Protein AF-A6JTH2-F1 (afdb_monomer)

Secondary structure (DSSP, 8-state):
-------EE-------SSPPSSS-STT-EEPPEEEEEPGG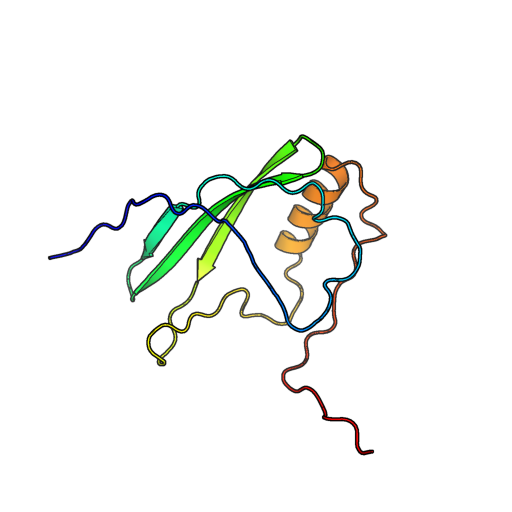G-EEEEEEEEETTEEEEEEEEEEEPSSTT-EE----SS--HHHHHHHHHHHHHTT--GGG---PPP-S--PPPP-

Organism: Rattus norvegicus (NCBI:txid10116)

Foldseek 3Di:
DPPFPQDFADDDDDDDPDDDPDDQCPPKDKDGWGWGQDPVRKIKIWIWIQAQNDIDIDIWIWDDDPDPPDTDTPPDLDDDPVVLVVVLVVCVVNVHHSVPDDDDRDDPDDDDDDD

InterPro domains:
  IPR000566 Lipocalin/cytosolic fatty-acid binding domain [PF00061] (9-73)
  IPR002345 Lipocalin [PTHR11430] (8-73)
  IPR002450 von Ebner's gland protein/ Bos/Can allergen [PR01175] (3-17)
  IPR002450 von Ebner's gland protein/ Bos/Can allergen [PR01175] (30-41)
  IPR002450 von Ebner's gland protein/ Bos/Can allergen [PR01175] (43-55)
  IPR002450 von Ebner's gland protein/ Bos/Can allergen [PR01175] (60-77)
  IPR012674 Calycin [G3DSA:2.40.128.20] (5-73)
  IPR012674 Calycin [G3DSA:2.40.128.20] (74-111)
  IPR012674 Calycin [SSF50814] (9-111)

Radius of gyration: 16.78 Å; Cα contacts (8 Å, |Δi|>4): 130; chains: 1; bounding box: 38×39×50 Å

Mean predicted aligned error: 12.14 Å

pLDDT: mean 76.43, std 14.73, range [31.25, 92.25]

Sequence (115 aa):
MKALLLTSWYLKAAAWDKEIPDKKFGSVSVTPMKIKTLEGGNLQVKFTVLISGRCQEMSTVLEKTDEPGKYTACRNPEINQEALEDFQNAVRAGGLNPDNIFIPKQSETCPLGSN

Structure (mmCIF, N/CA/C/O backbone):
data_AF-A6JTH2-F1
#
_entry.id   AF-A6JTH2-F1
#
loop_
_atom_site.group_PDB
_atom_site.id
_atom_site.type_symbol
_atom_site.label_atom_id
_atom_site.label_alt_id
_atom_site.label_comp_id
_atom_site.label_asym_id
_atom_site.label_entity_id
_atom_site.label_seq_id
_atom_site.pdbx_PDB_ins_code
_atom_site.Cartn_x
_atom_site.Cartn_y
_atom_site.Cartn_z
_atom_site.occupancy
_atom_site.B_iso_or_equiv
_atom_site.auth_seq_id
_atom_site.auth_comp_id
_atom_site.auth_asym_id
_atom_site.auth_atom_id
_atom_site.pdbx_PDB_model_num
ATOM 1 N N . MET A 1 1 ? -3.870 6.507 28.404 1.00 31.25 1 MET A N 1
ATOM 2 C CA . MET A 1 1 ? -2.540 6.224 27.820 1.00 31.25 1 MET A CA 1
ATOM 3 C C . MET A 1 1 ? -2.688 6.114 26.307 1.00 31.25 1 MET A C 1
ATOM 5 O O . MET A 1 1 ? -3.282 5.153 25.844 1.00 31.25 1 MET A O 1
ATOM 9 N N . LYS A 1 2 ? -2.235 7.114 25.536 1.00 35.59 2 LYS A N 1
ATOM 10 C CA . LYS A 1 2 ? -2.130 7.007 24.070 1.00 35.59 2 LYS A CA 1
ATOM 11 C C . LYS A 1 2 ? -0.811 6.296 23.769 1.00 35.59 2 LYS A C 1
ATOM 13 O O . LYS A 1 2 ? 0.248 6.889 23.947 1.00 35.59 2 LYS A O 1
ATOM 18 N N . ALA A 1 3 ? -0.871 5.029 23.375 1.00 42.69 3 ALA A N 1
ATOM 19 C CA . ALA A 1 3 ? 0.291 4.338 22.835 1.00 42.69 3 ALA A CA 1
ATOM 20 C C . ALA A 1 3 ? 0.623 4.969 21.474 1.00 42.69 3 ALA A C 1
ATOM 22 O O . ALA A 1 3 ? -0.065 4.740 20.484 1.00 42.69 3 ALA A O 1
ATOM 23 N N . LEU A 1 4 ? 1.644 5.826 21.439 1.00 48.94 4 LEU A N 1
ATOM 24 C CA . LEU A 1 4 ? 2.241 6.309 20.199 1.00 48.94 4 LEU A CA 1
ATOM 25 C C . LEU A 1 4 ? 3.068 5.160 19.612 1.00 48.94 4 LEU A C 1
ATOM 27 O O . LEU A 1 4 ? 4.247 5.005 19.920 1.00 48.94 4 LEU A O 1
ATOM 31 N N . LEU A 1 5 ? 2.431 4.321 18.795 1.00 50.94 5 LEU A N 1
ATOM 32 C CA . LEU A 1 5 ? 3.110 3.327 17.969 1.00 50.94 5 LEU A CA 1
ATOM 33 C C . LEU A 1 5 ? 3.909 4.069 16.885 1.00 50.94 5 LEU A C 1
ATOM 35 O O . LEU A 1 5 ? 3.426 4.294 15.786 1.00 50.94 5 LEU A O 1
ATOM 39 N N . LEU A 1 6 ? 5.124 4.507 17.207 1.00 58.09 6 LEU A N 1
ATOM 40 C CA . LEU A 1 6 ? 6.140 4.923 16.230 1.00 58.09 6 LEU A CA 1
ATOM 41 C C . LEU A 1 6 ? 7.144 3.781 16.031 1.00 58.09 6 LEU A C 1
ATOM 43 O O . LEU A 1 6 ? 8.354 3.984 16.007 1.00 58.09 6 LEU A O 1
ATOM 47 N N . THR A 1 7 ? 6.641 2.552 15.944 1.00 72.25 7 THR A N 1
ATOM 48 C CA . THR A 1 7 ? 7.472 1.372 15.723 1.00 72.25 7 THR A CA 1
ATOM 49 C C . THR A 1 7 ? 7.606 1.124 14.224 1.00 72.25 7 THR A C 1
ATOM 51 O O . THR A 1 7 ? 6.624 1.124 13.481 1.00 72.25 7 THR A O 1
ATOM 54 N N . SER A 1 8 ? 8.842 0.951 13.760 1.00 82.56 8 SER A N 1
ATOM 55 C CA . SER A 1 8 ? 9.116 0.496 12.397 1.00 82.56 8 SER A CA 1
ATOM 56 C C . SER A 1 8 ? 8.758 -0.984 12.280 1.00 82.56 8 SER A C 1
ATOM 58 O O . SER A 1 8 ? 9.244 -1.798 13.067 1.00 82.56 8 SER A O 1
ATOM 60 N N . TRP A 1 9 ? 7.950 -1.339 11.285 1.00 86.31 9 TR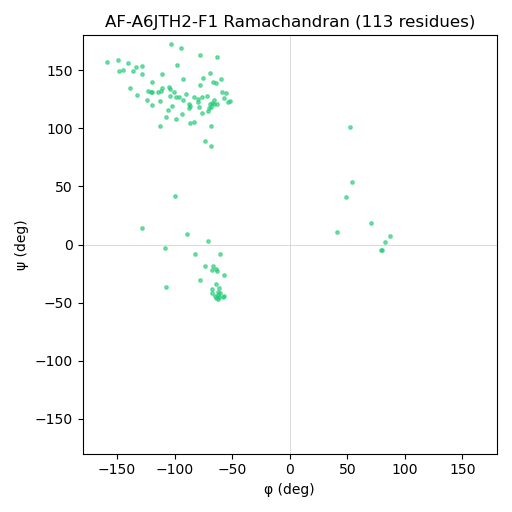P A N 1
ATOM 61 C CA . TRP A 1 9 ? 7.565 -2.719 10.989 1.00 86.31 9 TRP A CA 1
ATOM 62 C C . TRP A 1 9 ? 8.326 -3.223 9.764 1.00 86.31 9 TRP A C 1
ATOM 64 O O . TRP A 1 9 ? 8.433 -2.536 8.752 1.00 86.31 9 TRP A O 1
ATOM 74 N N . TYR A 1 10 ? 8.869 -4.434 9.844 1.00 87.56 10 TYR A N 1
ATOM 75 C CA . TYR A 1 10 ? 9.691 -5.011 8.782 1.00 87.56 10 TYR A CA 1
ATOM 76 C C . TYR A 1 10 ? 8.897 -6.105 8.075 1.00 87.56 10 TYR A C 1
ATOM 78 O O . TYR A 1 10 ? 8.674 -7.165 8.659 1.00 87.56 10 TYR A O 1
ATOM 86 N N . LEU A 1 11 ? 8.492 -5.866 6.824 1.00 83.69 11 LEU A N 1
ATOM 87 C CA . LEU A 1 11 ? 7.880 -6.912 6.006 1.00 83.69 11 LEU A CA 1
ATOM 88 C C . LEU A 1 11 ? 8.928 -7.995 5.722 1.00 83.69 11 LEU A C 1
ATOM 90 O O . LEU A 1 11 ? 10.014 -7.696 5.228 1.00 83.69 11 LEU A O 1
ATOM 94 N N . LYS A 1 12 ? 8.615 -9.244 6.077 1.00 84.19 12 LYS A N 1
ATOM 95 C CA . LYS A 1 12 ? 9.496 -10.401 5.845 1.00 84.19 12 LYS A CA 1
ATOM 96 C C . LYS A 1 12 ? 8.985 -11.312 4.732 1.00 84.19 12 LYS A C 1
ATOM 98 O O . LYS A 1 12 ? 9.794 -11.848 3.986 1.00 84.19 12 LYS A O 1
ATOM 103 N N . ALA A 1 13 ? 7.667 -11.472 4.627 1.00 82.31 13 ALA A N 1
ATOM 104 C CA . ALA A 1 13 ? 6.999 -12.274 3.608 1.00 82.31 13 ALA A CA 1
ATOM 105 C C . ALA A 1 13 ? 5.536 -11.822 3.447 1.00 82.31 13 ALA A C 1
ATOM 107 O O . ALA A 1 13 ? 4.966 -11.246 4.376 1.00 82.31 13 ALA A O 1
ATOM 108 N N . ALA A 1 14 ? 4.940 -12.103 2.287 1.00 81.56 14 ALA A N 1
ATOM 109 C CA . ALA A 1 14 ? 3.516 -11.942 1.995 1.00 81.56 14 ALA A CA 1
ATOM 110 C C . ALA A 1 14 ? 3.060 -13.079 1.059 1.00 81.56 14 ALA A C 1
ATOM 112 O O . ALA A 1 14 ? 3.869 -13.576 0.276 1.00 81.56 14 ALA A O 1
ATOM 113 N N . ALA A 1 15 ? 1.794 -13.491 1.151 1.00 80.06 15 ALA A N 1
ATOM 114 C CA . ALA A 1 15 ? 1.192 -14.546 0.331 1.00 80.06 15 ALA A CA 1
ATOM 115 C C . ALA A 1 15 ? -0.245 -14.166 -0.067 1.00 80.06 15 ALA A C 1
ATOM 117 O O . ALA A 1 15 ? -0.880 -13.358 0.613 1.00 80.06 15 ALA A O 1
ATOM 118 N N . TRP A 1 16 ? -0.740 -14.739 -1.164 1.00 76.19 16 TRP A N 1
ATOM 119 C CA . TRP A 1 16 ? -2.061 -14.473 -1.741 1.00 76.19 16 TRP A CA 1
ATOM 120 C C . TRP A 1 16 ? -2.618 -15.732 -2.421 1.00 76.19 16 TRP A C 1
ATOM 122 O O . TRP A 1 16 ? -1.852 -16.524 -2.965 1.00 76.19 16 TRP A O 1
ATOM 132 N N . ASP A 1 17 ? -3.945 -15.892 -2.428 1.00 75.25 17 ASP A N 1
ATOM 133 C CA . ASP A 1 17 ? -4.602 -17.066 -3.030 1.00 75.25 17 ASP A CA 1
ATOM 134 C C . ASP A 1 17 ? -4.690 -16.988 -4.565 1.00 75.25 17 ASP A C 1
ATOM 136 O O . ASP A 1 17 ? -4.675 -18.010 -5.247 1.00 75.25 17 ASP A O 1
ATOM 140 N N . LYS A 1 18 ? -4.783 -15.775 -5.130 1.0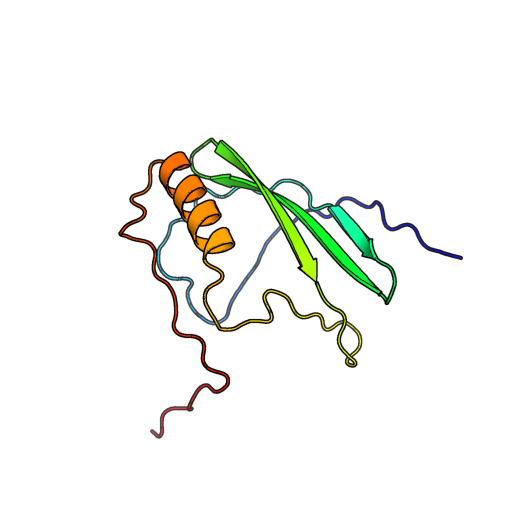0 65.31 18 LYS A N 1
ATOM 141 C CA . LYS A 1 18 ? -4.791 -15.543 -6.584 1.00 65.31 18 LYS A CA 1
ATOM 142 C C . LYS A 1 18 ? -3.402 -15.131 -7.038 1.00 65.31 18 LYS A C 1
ATOM 144 O O . LYS A 1 18 ? -2.869 -14.166 -6.499 1.00 65.31 18 LYS A O 1
ATOM 149 N N . GLU A 1 19 ? -2.842 -15.811 -8.039 1.00 58.47 19 GLU A N 1
ATOM 150 C CA . GLU A 1 19 ? -1.572 -15.405 -8.647 1.00 58.47 19 GLU A CA 1
ATOM 151 C C . GLU A 1 19 ? -1.628 -13.928 -9.058 1.00 58.47 19 GLU A C 1
ATOM 153 O O . GLU A 1 19 ? -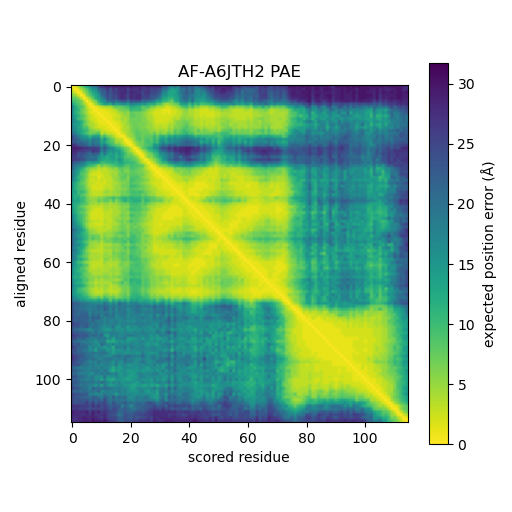2.513 -13.510 -9.807 1.00 58.47 19 GLU A O 1
ATOM 158 N N . ILE A 1 20 ? -0.691 -13.124 -8.550 1.00 58.06 20 ILE A N 1
ATOM 159 C CA . ILE A 1 20 ? -0.523 -11.751 -9.019 1.00 58.06 20 ILE A CA 1
ATOM 160 C C . ILE A 1 20 ? -0.008 -11.816 -10.462 1.00 58.06 20 ILE A C 1
ATOM 162 O O . ILE A 1 20 ? 1.055 -12.412 -10.675 1.00 58.06 20 ILE A O 1
ATOM 166 N N . PRO A 1 21 ? -0.724 -11.220 -11.440 1.00 50.50 21 PRO A N 1
ATOM 167 C CA . PRO A 1 21 ? -0.310 -11.240 -12.834 1.00 50.50 21 PRO A CA 1
ATOM 168 C C . PRO A 1 21 ? 1.125 -10.725 -12.991 1.00 50.50 21 PRO A C 1
ATOM 170 O O . PRO A 1 21 ? 1.447 -9.610 -12.586 1.00 50.50 21 PRO A O 1
ATOM 173 N N . ASP A 1 22 ? 1.957 -11.586 -13.577 1.00 46.34 22 ASP A N 1
ATOM 174 C CA . ASP A 1 22 ? 3.338 -11.386 -14.010 1.00 46.34 22 ASP A CA 1
ATOM 175 C C . ASP A 1 22 ? 4.337 -10.826 -12.988 1.00 46.34 22 ASP A C 1
ATOM 177 O O . ASP A 1 22 ? 4.476 -9.620 -12.817 1.00 46.34 22 ASP A O 1
ATOM 181 N N . LYS A 1 23 ? 5.146 -11.735 -12.418 1.00 44.75 23 LYS A N 1
ATOM 182 C CA . LYS A 1 23 ? 6.636 -11.778 -12.441 1.00 44.75 23 LYS A CA 1
ATOM 183 C C . LYS A 1 23 ? 7.479 -10.489 -12.281 1.00 44.75 23 LYS A C 1
ATOM 185 O O . LYS A 1 23 ? 8.696 -10.554 -12.435 1.00 44.75 23 LYS A O 1
ATOM 190 N N . LYS A 1 24 ? 6.920 -9.339 -11.907 1.00 50.12 24 LYS A N 1
ATOM 191 C CA . LYS A 1 24 ? 7.620 -8.047 -11.779 1.00 50.12 24 LYS A CA 1
ATOM 192 C C . LYS A 1 24 ? 7.823 -7.586 -10.338 1.00 50.12 24 LYS A C 1
ATOM 194 O O . LYS A 1 24 ? 8.505 -6.592 -10.122 1.00 50.12 24 LYS A O 1
ATOM 199 N N . PHE A 1 25 ? 7.324 -8.331 -9.349 1.00 51.31 25 PHE A N 1
ATOM 200 C CA . PHE A 1 25 ? 7.697 -8.111 -7.945 1.00 51.31 25 PHE A CA 1
ATOM 201 C C . PHE A 1 25 ? 9.021 -8.782 -7.551 1.00 51.31 25 PHE A C 1
ATOM 203 O O . PHE A 1 25 ? 9.532 -8.514 -6.469 1.00 51.31 25 PHE A O 1
ATOM 210 N N . GLY A 1 26 ? 9.610 -9.610 -8.426 1.00 49.47 26 GLY A N 1
ATOM 211 C CA . GLY A 1 26 ? 10.841 -10.370 -8.148 1.00 49.47 26 GLY A CA 1
ATOM 212 C C . GLY A 1 26 ? 12.080 -9.524 -7.820 1.00 49.47 26 GLY A C 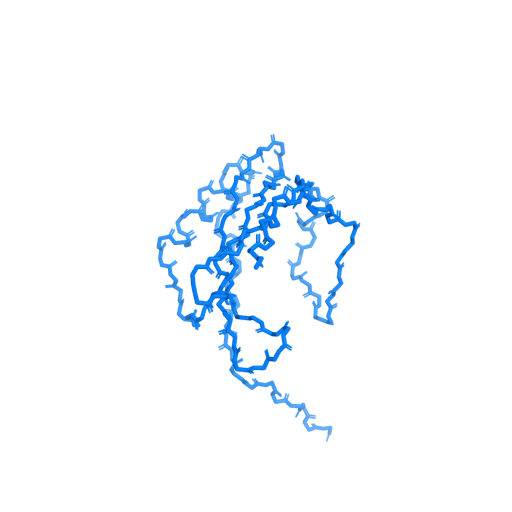1
ATOM 213 O O . GLY A 1 26 ? 13.095 -10.069 -7.403 1.00 49.47 26 GLY A O 1
ATOM 214 N N . SER A 1 27 ? 11.998 -8.201 -7.973 1.00 56.59 27 SER A N 1
ATOM 215 C CA . SER A 1 27 ? 13.040 -7.227 -7.633 1.00 56.59 27 SER A CA 1
ATOM 216 C C . SER A 1 27 ? 12.538 -6.086 -6.736 1.00 56.59 27 SER A C 1
ATOM 218 O O . SER A 1 27 ? 13.227 -5.076 -6.591 1.00 56.59 27 SER A O 1
ATOM 220 N N . VAL A 1 28 ? 11.354 -6.224 -6.124 1.00 62.09 28 VAL A N 1
ATOM 221 C CA . VAL A 1 28 ? 10.793 -5.191 -5.246 1.00 62.09 28 VAL A CA 1
ATOM 222 C C . VAL A 1 28 ? 11.321 -5.384 -3.832 1.00 62.09 28 VAL A C 1
AT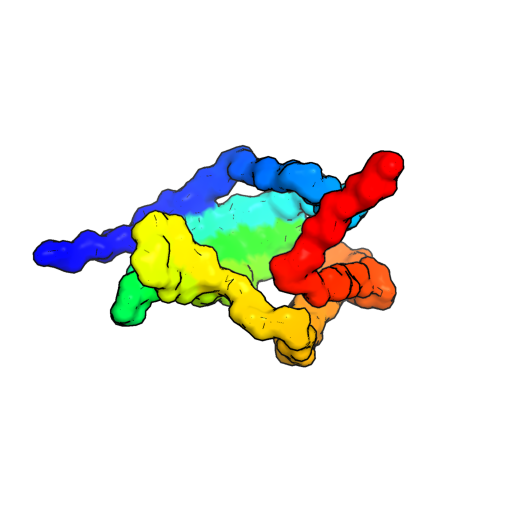OM 224 O O . VAL A 1 28 ? 10.899 -6.283 -3.110 1.00 62.09 28 VAL A O 1
ATOM 227 N N . SER A 1 29 ? 12.258 -4.527 -3.427 1.00 74.62 29 SER A N 1
ATOM 228 C CA . SER A 1 29 ? 12.665 -4.428 -2.021 1.00 74.62 29 SER A CA 1
ATOM 229 C C . SER A 1 29 ? 11.835 -3.353 -1.331 1.00 74.62 29 SER A C 1
ATOM 231 O O . SER A 1 29 ? 11.560 -2.318 -1.933 1.00 74.62 29 SER A O 1
ATOM 233 N N . VAL A 1 30 ? 11.454 -3.566 -0.077 1.00 82.75 30 VAL A N 1
ATOM 234 C CA . VAL A 1 30 ? 10.651 -2.608 0.688 1.00 82.75 30 VAL A CA 1
ATOM 235 C C . VAL A 1 30 ? 11.410 -2.154 1.928 1.00 82.75 30 VAL A C 1
ATOM 237 O O . VAL A 1 30 ? 12.091 -2.945 2.583 1.00 82.75 30 VAL A O 1
ATOM 240 N N . THR A 1 31 ? 11.318 -0.869 2.254 1.00 85.12 31 THR A N 1
ATOM 241 C CA . THR A 1 31 ? 11.859 -0.327 3.501 1.00 85.12 31 THR A CA 1
ATOM 242 C C . THR A 1 31 ? 10.933 -0.650 4.674 1.00 85.12 31 THR A C 1
ATOM 244 O O . THR A 1 31 ? 9.767 -1.005 4.478 1.00 85.12 31 THR A O 1
ATOM 247 N N . PRO A 1 32 ? 11.418 -0.539 5.922 1.00 89.69 32 PRO A N 1
ATOM 248 C CA . PRO A 1 32 ? 10.560 -0.717 7.083 1.00 89.69 32 PRO A CA 1
ATOM 249 C C . PRO A 1 32 ? 9.383 0.257 7.024 1.00 89.69 32 PRO A C 1
ATOM 251 O O . PRO A 1 32 ? 9.567 1.470 6.890 1.00 89.69 32 PRO A O 1
ATOM 254 N N . MET A 1 33 ? 8.174 -0.282 7.126 1.00 89.12 33 MET A N 1
ATOM 255 C CA . MET A 1 33 ? 6.960 0.513 7.088 1.00 89.12 33 MET A CA 1
ATOM 256 C C . MET A 1 33 ? 6.769 1.245 8.419 1.00 89.12 33 MET A C 1
ATOM 258 O O . MET A 1 33 ? 7.054 0.723 9.500 1.00 89.12 33 MET A O 1
ATOM 262 N N . LYS A 1 34 ? 6.264 2.470 8.338 1.00 88.38 34 LYS A N 1
ATOM 263 C CA . LYS A 1 34 ? 5.871 3.292 9.478 1.00 88.38 34 LYS A CA 1
ATOM 264 C C . LYS A 1 34 ? 4.355 3.303 9.537 1.00 88.38 34 LYS A C 1
ATOM 266 O O . LYS A 1 34 ? 3.709 3.819 8.626 1.00 88.38 34 LYS A O 1
ATOM 271 N N . ILE A 1 35 ? 3.806 2.750 10.609 1.00 89.56 35 ILE A N 1
ATOM 272 C CA . ILE A 1 35 ? 2.366 2.736 10.864 1.00 89.56 35 ILE A CA 1
ATOM 273 C C . ILE A 1 35 ? 2.085 3.792 11.927 1.00 89.56 35 ILE A C 1
ATOM 275 O O . ILE A 1 35 ? 2.739 3.801 12.963 1.00 89.56 35 ILE A O 1
ATOM 279 N N . LYS A 1 36 ? 1.139 4.694 11.673 1.00 89.62 36 LYS A N 1
ATOM 280 C CA . LYS A 1 36 ? 0.693 5.714 12.626 1.00 89.62 36 LYS A CA 1
ATOM 281 C C . LYS A 1 36 ? -0.802 5.584 12.852 1.00 89.62 36 LYS A C 1
ATOM 283 O O . LYS A 1 36 ? -1.561 5.554 11.890 1.00 89.62 36 LYS A O 1
ATOM 288 N N . THR A 1 37 ? -1.233 5.579 14.106 1.00 90.31 37 THR A N 1
ATOM 289 C CA . THR A 1 37 ? -2.658 5.673 14.439 1.00 90.31 37 THR A CA 1
ATOM 290 C C . THR A 1 37 ? -3.140 7.113 14.257 1.00 90.31 37 THR A C 1
ATOM 292 O O . THR A 1 37 ? -2.543 8.041 14.803 1.00 90.31 37 THR A O 1
ATOM 295 N N . LEU A 1 38 ? -4.209 7.294 13.488 1.00 90.69 38 LEU A N 1
ATOM 296 C CA . LEU A 1 38 ? -4.895 8.563 13.259 1.00 90.69 38 LEU A CA 1
ATOM 297 C C . LEU A 1 38 ? -6.081 8.726 14.220 1.00 90.69 38 LEU A C 1
ATOM 299 O O . LEU A 1 38 ? -6.504 7.788 14.903 1.00 90.69 38 LEU A O 1
ATOM 303 N N . GLU A 1 39 ? -6.638 9.934 14.264 1.00 87.75 39 GLU A N 1
ATOM 304 C CA . GLU A 1 39 ? -7.898 10.192 14.959 1.00 87.75 39 GLU A CA 1
ATOM 305 C C . GLU A 1 39 ? -9.034 9.340 14.362 1.00 87.75 39 GLU A C 1
ATOM 307 O O . GLU A 1 39 ? -9.043 9.041 13.169 1.00 87.75 39 GLU A O 1
ATOM 312 N N . GLY A 1 40 ? -9.943 8.850 15.209 1.00 86.44 40 GLY A N 1
ATOM 313 C CA . GLY A 1 40 ? -10.965 7.870 14.811 1.00 86.44 40 GLY A CA 1
ATOM 314 C C . GLY A 1 40 ? -10.471 6.417 14.722 1.00 86.44 40 GLY A C 1
ATOM 315 O O . GLY A 1 40 ? -11.275 5.505 14.551 1.00 86.44 40 GLY A O 1
ATOM 316 N N . GLY A 1 41 ? -9.170 6.168 14.909 1.00 89.19 41 GLY A N 1
ATOM 317 C CA . GLY A 1 41 ? -8.598 4.817 14.920 1.00 89.19 41 GLY A CA 1
ATOM 318 C C . GLY A 1 41 ? -8.209 4.277 13.542 1.00 89.19 41 GLY A C 1
ATOM 319 O O . GLY A 1 41 ? -7.813 3.118 13.453 1.00 89.19 41 GLY A O 1
ATOM 320 N N . ASN A 1 42 ? -8.277 5.100 12.493 1.00 91.38 42 ASN A N 1
ATOM 321 C CA . ASN A 1 42 ? -7.678 4.797 11.191 1.00 91.38 42 ASN A CA 1
ATOM 322 C C . ASN A 1 42 ? -6.150 4.689 11.317 1.00 91.38 42 ASN A C 1
ATOM 324 O O . ASN A 1 42 ? -5.558 5.206 12.267 1.00 91.38 42 ASN A O 1
ATOM 328 N N . LEU A 1 43 ? -5.488 4.055 10.352 1.00 91.88 43 LEU A N 1
ATOM 329 C CA . LEU A 1 43 ? -4.033 3.911 10.340 1.00 91.88 43 LEU A CA 1
ATOM 330 C C . LEU A 1 43 ? -3.451 4.561 9.087 1.00 91.88 43 LEU A C 1
ATOM 332 O O . LEU A 1 43 ? -3.884 4.275 7.982 1.00 91.88 43 LEU A O 1
ATOM 336 N N . GLN A 1 44 ? -2.428 5.394 9.232 1.00 90.44 44 GLN A N 1
ATOM 337 C CA . GLN A 1 44 ? -1.595 5.813 8.108 1.00 90.44 44 GLN A CA 1
ATOM 338 C C . GLN A 1 44 ? -0.399 4.871 8.005 1.00 90.44 44 GLN A C 1
ATOM 340 O O . GLN A 1 44 ? 0.369 4.740 8.959 1.00 90.44 44 GLN A O 1
ATOM 345 N N . VAL A 1 45 ? -0.217 4.257 6.841 1.00 90.25 45 VAL A N 1
ATOM 346 C CA . VAL A 1 45 ? 0.911 3.374 6.548 1.00 90.25 45 VAL A CA 1
ATOM 347 C C . VAL A 1 45 ? 1.788 4.040 5.502 1.00 90.25 45 VAL A C 1
ATOM 349 O O . VAL A 1 45 ? 1.316 4.393 4.424 1.00 90.25 45 VAL A O 1
ATOM 352 N N . LYS A 1 46 ? 3.070 4.212 5.826 1.00 88.31 46 LYS A N 1
ATOM 353 C CA . LYS A 1 46 ? 4.089 4.730 4.909 1.00 88.31 46 LYS A CA 1
ATOM 354 C C . LYS A 1 46 ? 5.191 3.707 4.724 1.00 88.31 46 LYS A C 1
ATOM 356 O O . LYS A 1 46 ? 5.717 3.199 5.711 1.00 88.31 46 LYS A O 1
ATOM 361 N N . PHE A 1 47 ? 5.569 3.436 3.490 1.00 86.75 47 PHE A N 1
ATOM 362 C CA . PHE A 1 47 ? 6.671 2.543 3.159 1.00 86.75 47 PHE A CA 1
ATOM 363 C C . PHE A 1 47 ? 7.325 3.005 1.864 1.00 86.75 47 PHE A C 1
ATOM 365 O O . PHE A 1 47 ? 6.726 3.727 1.078 1.00 86.75 47 PHE A O 1
ATOM 372 N N . THR A 1 48 ? 8.568 2.607 1.637 1.00 83.69 48 THR A N 1
ATOM 373 C CA . THR A 1 48 ? 9.271 2.909 0.390 1.00 83.69 48 THR A CA 1
ATOM 374 C C . THR A 1 48 ? 9.519 1.607 -0.339 1.00 83.69 48 THR A C 1
ATOM 376 O O . THR A 1 48 ? 10.025 0.659 0.257 1.00 83.69 48 THR A O 1
ATOM 379 N N . VAL A 1 49 ? 9.187 1.559 -1.621 1.00 84.88 49 VAL A N 1
ATOM 380 C CA . VAL A 1 49 ? 9.501 0.429 -2.496 1.00 84.88 49 VAL A CA 1
ATOM 381 C C . VAL A 1 49 ? 10.650 0.805 -3.421 1.00 84.88 49 VAL A C 1
ATOM 383 O O . VAL A 1 49 ? 10.689 1.903 -3.969 1.00 84.88 49 VAL A O 1
ATOM 386 N N . LEU A 1 50 ? 11.607 -0.101 -3.582 1.00 75.94 50 LEU A N 1
ATOM 387 C CA . LEU A 1 50 ? 12.641 -0.042 -4.606 1.00 75.94 50 LEU A CA 1
ATOM 388 C C . LEU A 1 50 ? 12.139 -0.842 -5.801 1.00 75.94 50 LEU A C 1
ATOM 390 O O . LEU A 1 50 ? 12.027 -2.062 -5.715 1.00 75.94 50 LEU A O 1
ATOM 394 N 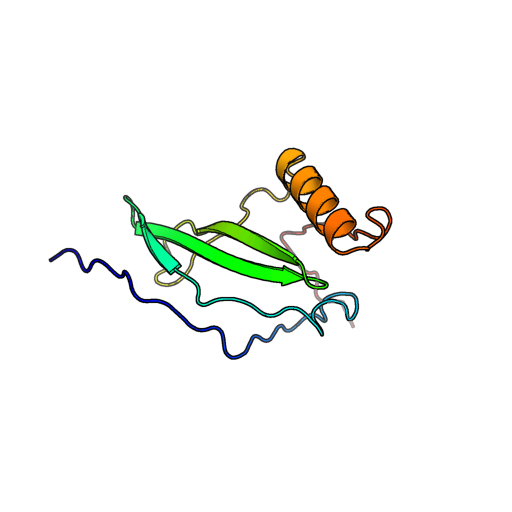N . ILE A 1 51 ? 11.853 -0.166 -6.904 1.00 74.31 51 ILE A N 1
ATOM 395 C CA . ILE A 1 51 ? 11.406 -0.789 -8.150 1.00 74.31 51 ILE A CA 1
ATOM 396 C C . ILE A 1 51 ? 12.435 -0.424 -9.217 1.00 74.31 51 ILE A C 1
ATOM 398 O O . ILE A 1 51 ? 12.696 0.757 -9.450 1.00 74.31 51 ILE A O 1
ATOM 402 N N . SER A 1 52 ? 13.070 -1.430 -9.826 1.00 71.62 52 SER A N 1
ATOM 403 C CA . SER A 1 52 ? 14.101 -1.245 -10.865 1.00 71.62 52 SER A CA 1
ATOM 404 C C . SER A 1 52 ? 15.201 -0.230 -10.488 1.00 71.62 52 SER A C 1
ATOM 406 O O . SER A 1 52 ? 15.606 0.598 -11.301 1.00 71.62 52 SER A O 1
ATOM 408 N N . GLY A 1 53 ? 15.665 -0.250 -9.233 1.00 75.06 53 GLY A N 1
ATOM 409 C CA . GLY A 1 53 ? 16.728 0.641 -8.748 1.00 75.06 53 GLY A CA 1
ATOM 410 C C . GLY A 1 53 ? 16.280 2.049 -8.332 1.00 75.06 53 GLY A C 1
ATOM 411 O O . GLY A 1 53 ? 17.122 2.844 -7.921 1.00 75.06 53 GLY A O 1
ATOM 412 N N . ARG A 1 54 ? 14.979 2.371 -8.389 1.00 74.00 54 ARG A N 1
ATOM 413 C CA . ARG A 1 54 ? 14.432 3.655 -7.917 1.00 74.00 54 ARG A CA 1
ATOM 414 C C . ARG A 1 54 ? 13.567 3.481 -6.678 1.00 74.00 54 ARG A C 1
ATOM 416 O O . ARG A 1 54 ? 12.691 2.622 -6.649 1.00 74.00 54 ARG A O 1
ATOM 423 N N . CYS A 1 55 ? 13.805 4.318 -5.673 1.00 82.75 55 CYS A N 1
ATOM 424 C CA . CYS A 1 55 ? 12.998 4.370 -4.459 1.00 82.75 55 CYS A CA 1
ATOM 425 C C . CYS A 1 55 ? 11.755 5.234 -4.684 1.00 82.75 55 CYS A C 1
ATOM 427 O O . CYS A 1 55 ? 11.874 6.393 -5.076 1.00 82.75 55 CYS A O 1
ATOM 429 N N . GLN A 1 56 ? 10.581 4.689 -4.386 1.00 77.38 56 GLN A N 1
ATOM 430 C CA . GLN A 1 56 ? 9.309 5.404 -4.397 1.00 77.38 56 GLN A CA 1
ATOM 431 C C . GLN A 1 56 ? 8.645 5.275 -3.035 1.00 77.38 56 GLN A C 1
ATOM 433 O O . GLN A 1 56 ? 8.451 4.167 -2.533 1.00 77.38 56 GLN A O 1
ATOM 438 N N . GLU A 1 57 ? 8.328 6.408 -2.414 1.00 84.31 57 GLU A N 1
ATOM 439 C CA . GLU A 1 57 ? 7.559 6.422 -1.175 1.00 84.31 57 GLU A CA 1
ATOM 440 C C . GLU A 1 57 ? 6.075 6.246 -1.498 1.00 84.31 57 GLU A C 1
ATOM 442 O O . GLU A 1 57 ? 5.504 6.996 -2.282 1.00 84.31 57 GLU A O 1
ATOM 447 N N . MET A 1 58 ? 5.459 5.251 -0.873 1.00 81.38 58 MET A N 1
ATOM 448 C CA . MET A 1 58 ? 4.031 4.991 -0.917 1.00 81.38 58 MET A CA 1
ATOM 449 C C . MET A 1 58 ? 3.435 5.290 0.458 1.00 81.38 58 MET A C 1
ATOM 451 O O . MET A 1 58 ? 3.968 4.898 1.501 1.00 81.38 58 MET A O 1
ATOM 455 N N . SER A 1 59 ? 2.306 5.990 0.462 1.00 84.12 59 SER A N 1
ATOM 456 C CA . SER A 1 59 ? 1.550 6.321 1.665 1.00 84.12 59 SER A CA 1
ATOM 457 C C . SER A 1 59 ? 0.084 6.005 1.423 1.00 84.12 59 SER A C 1
ATOM 459 O O . SER A 1 59 ? -0.491 6.467 0.446 1.00 84.12 59 SER A O 1
ATOM 461 N N . THR A 1 60 ? -0.532 5.254 2.329 1.00 85.19 60 THR A N 1
ATOM 462 C CA . THR A 1 60 ? -1.960 4.928 2.264 1.00 85.19 60 THR A CA 1
ATOM 463 C C . THR A 1 60 ? -2.610 5.071 3.634 1.00 85.19 60 THR A C 1
ATOM 465 O O . THR A 1 60 ? -1.955 4.900 4.668 1.00 85.19 60 THR A O 1
ATOM 468 N N . VAL A 1 61 ? -3.894 5.422 3.649 1.00 89.69 61 VAL A N 1
ATOM 469 C CA . VAL A 1 61 ? -4.711 5.450 4.863 1.00 89.69 61 VAL A CA 1
ATOM 470 C C . VAL A 1 61 ? -5.583 4.202 4.867 1.00 89.69 61 VAL A C 1
ATOM 472 O O . VAL A 1 61 ? -6.389 3.994 3.968 1.00 89.69 61 VAL A O 1
ATOM 475 N N . LEU A 1 62 ? -5.393 3.374 5.888 1.00 90.75 62 LEU A N 1
ATOM 476 C CA . LEU A 1 62 ? -6.245 2.243 6.207 1.00 90.75 62 LEU A CA 1
ATOM 477 C C . LEU A 1 62 ? -7.382 2.722 7.100 1.00 90.75 62 LEU A C 1
ATOM 479 O O . LEU A 1 62 ? -7.167 3.238 8.202 1.00 90.75 62 LEU A O 1
ATOM 483 N N . GLU A 1 63 ? -8.600 2.537 6.632 1.00 90.44 63 GLU A N 1
ATOM 484 C CA . GLU A 1 63 ? -9.794 3.026 7.294 1.00 90.44 63 GLU A CA 1
ATOM 485 C C . GLU A 1 63 ? -10.390 1.919 8.145 1.00 90.44 63 GLU A C 1
ATOM 487 O O . GLU A 1 63 ? -10.592 0.788 7.692 1.00 90.44 63 GLU A O 1
ATOM 492 N N . LYS A 1 64 ? -10.605 2.245 9.417 1.00 91.44 64 LYS A N 1
ATOM 493 C CA . LYS A 1 64 ? -11.128 1.321 10.408 1.00 91.44 64 LYS A CA 1
ATOM 494 C C . LYS A 1 64 ? -12.545 0.910 10.012 1.00 91.44 64 LYS A C 1
ATOM 496 O O . LYS A 1 64 ? -13.346 1.743 9.596 1.00 91.44 64 LYS A O 1
ATOM 501 N N . THR A 1 65 ? -12.842 -0.372 10.182 1.00 90.50 65 THR A N 1
ATOM 502 C CA . THR A 1 65 ? -14.201 -0.906 10.054 1.00 90.50 65 THR A CA 1
ATOM 503 C C . THR A 1 65 ? -14.812 -1.176 11.430 1.00 90.50 65 THR A C 1
ATOM 505 O O . THR A 1 65 ? -14.126 -1.099 12.455 1.00 90.50 65 THR A O 1
ATOM 508 N N . ASP A 1 66 ? -16.100 -1.513 11.460 1.00 91.44 66 ASP A N 1
ATOM 509 C CA . ASP A 1 66 ? -16.774 -1.929 12.694 1.00 91.44 66 ASP A CA 1
ATOM 510 C C . ASP A 1 66 ? -16.248 -3.278 13.218 1.00 91.44 66 ASP A C 1
ATOM 512 O O . ASP A 1 66 ? -16.323 -3.559 14.414 1.00 91.44 66 ASP A O 1
ATOM 516 N N . GLU A 1 67 ? -15.649 -4.094 12.345 1.00 92.25 67 GLU A N 1
ATOM 517 C CA . GLU A 1 67 ? -15.017 -5.360 12.709 1.00 92.25 67 GLU A CA 1
ATOM 518 C C . GLU A 1 67 ? -13.609 -5.130 13.307 1.00 92.25 67 GLU A C 1
ATOM 520 O O . GLU A 1 67 ? -12.726 -4.556 12.653 1.00 92.25 67 GLU A O 1
ATOM 525 N N . PRO A 1 68 ? -13.334 -5.602 14.540 1.00 89.75 68 PRO A N 1
ATOM 526 C CA . PRO A 1 68 ? -12.020 -5.466 15.159 1.00 89.75 68 PRO A CA 1
ATOM 527 C C . PRO A 1 68 ? -10.907 -6.115 14.329 1.00 89.75 68 PRO A C 1
ATOM 529 O O . PRO A 1 68 ? -11.000 -7.269 13.926 1.00 89.75 68 PRO A O 1
ATOM 532 N N . GLY A 1 69 ? -9.820 -5.375 14.106 1.00 85.06 69 GLY A N 1
ATOM 533 C CA . GLY A 1 69 ? -8.663 -5.862 13.346 1.00 85.06 69 GLY A CA 1
ATOM 534 C C . GLY A 1 69 ? -8.829 -5.811 11.824 1.00 85.06 69 GLY A C 1
ATOM 535 O O . GLY A 1 69 ? -7.855 -6.055 11.115 1.00 85.06 69 GLY A O 1
ATOM 536 N N . LYS A 1 70 ? -10.009 -5.434 11.317 1.00 89.75 70 LYS A N 1
ATOM 537 C CA . LYS A 1 70 ? -10.267 -5.270 9.887 1.00 89.75 70 LYS A CA 1
ATOM 538 C C . LYS A 1 70 ? -10.224 -3.800 9.491 1.00 89.75 70 LYS A C 1
ATOM 540 O O . LYS A 1 70 ? -10.868 -2.939 10.097 1.00 89.75 70 LYS A O 1
ATOM 545 N N . TYR A 1 71 ? -9.473 -3.539 8.431 1.00 89.56 71 TYR A N 1
ATOM 546 C CA . TYR A 1 71 ? -9.338 -2.228 7.818 1.00 89.56 71 TYR A CA 1
ATOM 547 C C . TYR A 1 71 ? -9.603 -2.331 6.320 1.00 89.56 71 TYR A C 1
ATOM 549 O O . TYR A 1 71 ? -9.389 -3.381 5.716 1.00 89.56 71 TYR A O 1
ATOM 557 N N . THR A 1 72 ? -10.040 -1.228 5.728 1.00 86.56 72 THR A N 1
ATOM 558 C CA . THR A 1 72 ? -10.199 -1.088 4.278 1.00 86.56 72 THR A CA 1
ATOM 559 C C . THR A 1 72 ? -9.171 -0.106 3.736 1.00 86.56 72 THR A C 1
ATOM 561 O O . THR A 1 72 ? -8.763 0.826 4.422 1.00 86.56 72 THR A O 1
ATOM 564 N N . ALA A 1 73 ? -8.715 -0.344 2.514 1.00 81.44 73 ALA A N 1
ATOM 565 C CA . ALA A 1 73 ? -7.862 0.559 1.754 1.00 81.44 73 ALA A CA 1
ATOM 566 C C . ALA A 1 73 ? -8.447 0.658 0.348 1.00 81.44 73 ALA A C 1
ATOM 568 O O . ALA A 1 73 ? -9.075 -0.297 -0.104 1.00 81.44 73 ALA A O 1
ATOM 569 N N . CYS A 1 74 ? -8.227 1.780 -0.338 1.00 68.06 74 CYS A N 1
ATOM 570 C CA . CYS A 1 74 ? -8.677 1.962 -1.721 1.00 68.06 74 CYS A CA 1
ATOM 571 C C . CYS A 1 74 ? -10.191 1.693 -1.889 1.00 68.06 74 CYS A C 1
ATOM 573 O O . CYS A 1 74 ? -10.585 0.871 -2.709 1.00 68.06 74 CYS A O 1
ATOM 575 N N . ARG A 1 75 ? -11.044 2.361 -1.088 1.00 62.34 75 ARG A N 1
ATOM 576 C CA . ARG A 1 75 ? -12.500 2.095 -1.034 1.00 62.34 75 ARG A CA 1
ATOM 577 C C . ARG A 1 75 ? -13.237 2.230 -2.367 1.00 62.34 75 ARG A C 1
ATOM 579 O O . ARG A 1 75 ? -14.309 1.651 -2.499 1.00 62.34 75 ARG A O 1
ATOM 586 N N . ASN A 1 76 ? -12.734 3.037 -3.303 1.00 64.75 76 ASN A N 1
ATOM 587 C CA . ASN A 1 76 ? -13.436 3.271 -4.558 1.00 64.75 76 ASN A CA 1
ATOM 588 C C . ASN A 1 76 ? -13.038 2.198 -5.589 1.00 64.75 76 ASN A C 1
ATOM 590 O O . ASN A 1 76 ? -11.859 2.134 -5.949 1.00 64.75 76 ASN A O 1
ATOM 594 N N . PRO A 1 77 ? -13.984 1.363 -6.070 1.00 64.12 77 PRO A N 1
ATOM 595 C CA . PRO A 1 77 ? -13.712 0.443 -7.166 1.00 64.12 77 PRO A CA 1
ATOM 596 C C . PRO A 1 77 ? -13.386 1.175 -8.478 1.00 64.12 77 PRO A C 1
ATOM 598 O O . PRO A 1 77 ? -12.764 0.592 -9.371 1.00 64.12 77 PRO A O 1
ATOM 601 N N . GLU A 1 78 ? -13.802 2.438 -8.598 1.00 71.75 78 GLU A N 1
ATOM 602 C CA . GLU A 1 78 ? -13.478 3.301 -9.723 1.00 71.75 78 GLU A CA 1
ATOM 603 C C . GLU A 1 78 ? -11.999 3.677 -9.729 1.00 71.75 78 GLU A C 1
ATOM 605 O O . GLU A 1 78 ? -11.337 3.843 -8.702 1.00 71.75 78 GLU A O 1
ATOM 610 N N . ILE A 1 79 ? -11.484 3.846 -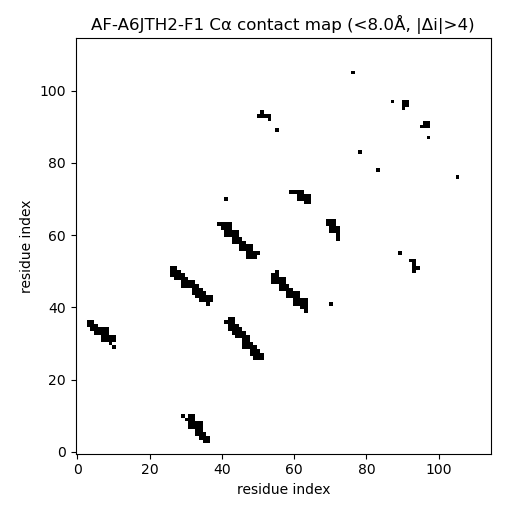10.939 1.00 75.25 79 ILE A N 1
ATOM 611 C CA . ILE A 1 79 ? -10.110 4.262 -11.163 1.00 75.25 79 ILE A CA 1
ATOM 612 C C . ILE A 1 79 ? -9.967 5.710 -10.694 1.00 75.25 79 ILE A C 1
ATOM 614 O O . ILE A 1 79 ? -10.584 6.618 -11.249 1.00 75.25 79 ILE A O 1
ATOM 618 N N . ASN A 1 80 ? -9.111 5.935 -9.700 1.00 82.44 80 ASN A N 1
ATOM 619 C CA . ASN A 1 80 ? -8.642 7.276 -9.389 1.00 82.44 80 ASN A CA 1
ATOM 620 C C . ASN A 1 80 ? -7.591 7.678 -10.440 1.00 82.44 80 ASN A C 1
ATOM 622 O O . ASN A 1 80 ? -6.513 7.085 -10.498 1.00 82.44 80 ASN A O 1
ATOM 626 N N . GLN A 1 81 ? -7.922 8.673 -11.265 1.00 84.06 81 GLN A N 1
ATOM 627 C CA . GLN A 1 81 ? -7.076 9.134 -12.367 1.00 84.06 81 GLN A CA 1
ATOM 628 C C . GLN A 1 81 ? -5.721 9.684 -11.888 1.00 84.06 81 GLN A C 1
ATOM 630 O O . GLN A 1 81 ? -4.699 9.356 -12.482 1.00 84.06 81 GLN A O 1
ATOM 635 N N . GLU A 1 82 ? -5.694 10.441 -10.788 1.00 81.62 82 GLU A N 1
ATOM 636 C CA . GLU A 1 82 ? -4.459 10.972 -10.187 1.00 81.62 82 GLU A CA 1
ATOM 637 C C . GLU A 1 82 ? -3.552 9.826 -9.720 1.00 81.62 82 GLU A C 1
ATOM 639 O O . GLU A 1 82 ? -2.377 9.760 -10.073 1.00 81.62 82 GLU A O 1
ATOM 644 N N . ALA A 1 83 ? -4.123 8.845 -9.015 1.00 82.12 83 ALA A N 1
ATOM 645 C CA . ALA A 1 83 ? -3.375 7.673 -8.566 1.00 82.12 83 ALA A CA 1
ATOM 646 C C . ALA A 1 83 ? -2.867 6.816 -9.740 1.00 82.12 83 ALA A C 1
ATOM 648 O O . ALA A 1 83 ? -1.787 6.224 -9.662 1.00 82.12 83 ALA A O 1
ATOM 649 N N . LEU A 1 84 ? -3.633 6.739 -10.834 1.00 88.06 84 LEU A N 1
ATOM 650 C CA . LEU A 1 84 ? -3.213 6.048 -12.049 1.00 88.06 84 LEU A CA 1
ATOM 651 C C . LEU A 1 84 ? -2.045 6.775 -12.727 1.00 88.06 84 LEU A C 1
ATOM 653 O O . LEU A 1 84 ? -1.102 6.118 -13.163 1.00 88.06 84 LEU A O 1
ATOM 657 N N . GLU A 1 85 ? -2.075 8.104 -12.796 1.00 87.31 85 GLU A N 1
ATOM 658 C CA . GLU A 1 85 ? -0.990 8.918 -13.355 1.00 87.31 85 GLU A CA 1
ATOM 659 C C . GLU A 1 85 ? 0.292 8.809 -12.522 1.00 87.31 85 GLU A C 1
ATOM 661 O O . GLU A 1 85 ? 1.372 8.575 -13.075 1.00 87.31 85 GLU A O 1
ATOM 666 N N . ASP A 1 86 ? 0.180 8.867 -11.195 1.00 87.88 86 ASP A N 1
ATOM 667 C CA . ASP A 1 86 ? 1.298 8.619 -10.283 1.00 87.88 86 ASP A CA 1
ATOM 668 C C . ASP A 1 86 ? 1.908 7.234 -10.514 1.00 87.88 86 ASP A C 1
ATOM 670 O O . ASP A 1 86 ? 3.131 7.084 -10.627 1.00 87.88 86 ASP A O 1
ATOM 674 N N . PHE A 1 87 ? 1.061 6.213 -10.671 1.00 87.44 87 PHE A N 1
ATOM 675 C CA . PHE A 1 87 ? 1.524 4.863 -10.962 1.00 87.44 87 PHE A CA 1
ATOM 676 C C . PHE A 1 87 ? 2.162 4.748 -12.355 1.00 87.44 87 PHE A C 1
ATOM 678 O O . PHE A 1 87 ? 3.187 4.086 -12.517 1.00 87.44 87 PHE A O 1
ATOM 685 N N . GLN A 1 88 ? 1.635 5.430 -13.370 1.00 89.62 88 GLN A N 1
ATOM 686 C CA . GLN A 1 88 ? 2.255 5.485 -14.696 1.00 89.62 88 GLN A CA 1
ATOM 687 C C . GLN A 1 88 ? 3.637 6.145 -14.647 1.00 89.62 88 GLN A C 1
ATOM 689 O O . GLN A 1 88 ? 4.584 5.628 -15.246 1.00 89.62 88 GLN A O 1
ATOM 694 N N . ASN A 1 89 ? 3.786 7.246 -13.908 1.00 87.44 89 ASN A N 1
ATOM 695 C CA . ASN A 1 89 ? 5.072 7.910 -13.693 1.00 87.44 89 ASN A CA 1
ATOM 696 C C . ASN A 1 89 ? 6.064 6.977 -12.993 1.00 87.44 89 ASN A C 1
ATOM 698 O O . ASN A 1 89 ? 7.223 6.873 -13.402 1.00 87.44 89 ASN A O 1
ATOM 702 N N . ALA A 1 90 ? 5.592 6.232 -11.995 1.00 81.69 90 ALA A N 1
ATOM 703 C CA . ALA A 1 90 ? 6.360 5.209 -11.309 1.00 81.69 90 ALA A CA 1
ATOM 704 C C . ALA A 1 90 ? 6.826 4.073 -12.235 1.00 81.69 90 ALA A C 1
ATOM 706 O O . ALA A 1 90 ? 7.993 3.676 -12.186 1.00 81.69 90 ALA A O 1
ATOM 707 N N . VAL A 1 91 ? 5.940 3.571 -13.097 1.00 82.00 91 VAL A N 1
ATOM 708 C CA . VAL A 1 91 ? 6.223 2.520 -14.087 1.00 82.00 91 VAL A CA 1
ATOM 709 C C . VAL A 1 91 ? 7.246 3.011 -15.117 1.00 82.00 91 VAL A C 1
ATOM 711 O O . VAL A 1 91 ? 8.250 2.332 -15.345 1.00 82.00 91 VAL A O 1
ATOM 714 N N . ARG A 1 92 ? 7.071 4.228 -15.656 1.00 85.56 92 ARG A N 1
ATOM 715 C CA . ARG A 1 92 ? 8.051 4.875 -16.551 1.00 85.56 92 ARG A CA 1
ATOM 716 C C . ARG A 1 92 ? 9.406 5.022 -15.868 1.00 85.56 92 ARG A C 1
ATOM 718 O O . ARG A 1 92 ? 10.440 4.701 -16.452 1.00 85.56 92 ARG A O 1
ATOM 725 N N . ALA A 1 93 ? 9.410 5.474 -14.616 1.00 80.62 93 ALA A N 1
ATOM 726 C CA . ALA A 1 93 ? 10.625 5.605 -13.832 1.00 80.62 93 ALA A CA 1
ATOM 727 C C . ALA A 1 93 ? 11.315 4.244 -13.634 1.00 80.62 93 ALA A C 1
ATOM 729 O O . ALA A 1 93 ? 12.536 4.150 -13.729 1.00 80.62 93 ALA A O 1
ATOM 730 N N . GLY A 1 94 ? 10.548 3.174 -13.449 1.00 80.88 94 GLY A N 1
ATOM 731 C CA . GLY A 1 94 ? 11.059 1.808 -13.372 1.00 80.88 94 GLY A CA 1
ATOM 732 C C . GLY A 1 94 ? 11.577 1.222 -14.694 1.00 80.88 94 GLY A C 1
ATOM 733 O O . GLY A 1 94 ? 11.951 0.049 -14.710 1.00 80.88 94 GLY A O 1
ATOM 734 N N . GLY A 1 95 ? 11.586 1.984 -15.797 1.00 83.12 95 GLY A N 1
ATOM 735 C CA . GLY A 1 95 ? 11.986 1.504 -17.125 1.00 83.12 95 GLY A CA 1
ATOM 736 C C . GLY A 1 95 ? 10.981 0.537 -17.759 1.00 83.12 95 GLY A C 1
ATOM 737 O O . GLY A 1 95 ? 11.334 -0.222 -18.659 1.00 83.12 95 GLY A O 1
ATOM 738 N N . LEU A 1 96 ? 9.740 0.524 -17.272 1.00 86.69 96 LEU A N 1
ATOM 739 C CA . LEU A 1 96 ? 8.663 -0.329 -17.762 1.00 86.69 96 LEU A CA 1
ATOM 740 C C . LEU A 1 96 ? 7.765 0.450 -18.735 1.00 86.69 96 LEU A C 1
ATOM 742 O O . LEU A 1 96 ? 7.647 1.673 -18.645 1.00 86.69 96 LEU A O 1
ATOM 746 N N . ASN A 1 97 ? 7.098 -0.264 -19.647 1.00 87.38 97 ASN A N 1
ATOM 747 C CA . ASN A 1 97 ? 6.104 0.342 -20.532 1.00 87.38 97 ASN A CA 1
ATOM 748 C C . ASN A 1 97 ? 4.765 0.542 -19.781 1.00 87.38 97 ASN A C 1
ATOM 750 O O . ASN A 1 97 ? 4.181 -0.466 -19.367 1.00 87.38 97 ASN A O 1
ATOM 754 N N . PRO A 1 98 ? 4.265 1.784 -19.607 1.00 87.38 98 PRO A N 1
ATOM 755 C CA . PRO A 1 98 ? 2.959 2.051 -19.000 1.00 87.38 98 PRO A CA 1
ATOM 756 C C . PRO A 1 98 ? 1.777 1.486 -19.795 1.00 87.38 98 PRO A C 1
ATOM 758 O O . PRO A 1 98 ? 0.749 1.194 -19.193 1.00 87.38 98 PRO A O 1
ATOM 761 N N . ASP A 1 99 ? 1.925 1.234 -21.098 1.00 89.75 99 ASP A N 1
ATOM 762 C CA . ASP A 1 99 ? 0.870 0.597 -21.902 1.00 89.75 99 ASP A CA 1
ATOM 763 C C . ASP A 1 99 ? 0.618 -0.860 -21.474 1.00 89.75 99 ASP A C 1
ATOM 765 O O . ASP A 1 99 ? -0.433 -1.429 -21.753 1.00 89.75 99 ASP A O 1
ATOM 769 N N . ASN A 1 100 ? 1.569 -1.465 -20.752 1.00 86.50 100 ASN A N 1
ATOM 770 C CA . ASN A 1 100 ? 1.450 -2.819 -20.213 1.00 86.50 100 ASN A CA 1
ATOM 771 C C . ASN A 1 100 ? 0.814 -2.850 -18.810 1.00 86.50 100 ASN A C 1
ATOM 773 O O . ASN A 1 100 ? 0.861 -3.887 -18.145 1.00 86.50 100 ASN A O 1
ATOM 777 N N . ILE A 1 101 ? 0.285 -1.728 -18.309 1.00 85.75 101 ILE A N 1
ATOM 778 C CA . ILE A 1 101 ? -0.428 -1.696 -17.029 1.00 85.75 101 ILE A CA 1
ATOM 779 C C . ILE A 1 101 ? -1.766 -2.421 -17.198 1.00 85.75 101 ILE A C 1
ATOM 781 O O . ILE A 1 101 ? -2.651 -1.976 -17.924 1.00 85.75 101 ILE A O 1
ATOM 785 N N . PHE A 1 102 ? -1.923 -3.537 -16.489 1.00 84.25 102 PHE A N 1
ATOM 786 C CA . PHE A 1 102 ? -3.196 -4.238 -16.385 1.00 84.25 102 PHE A CA 1
ATOM 787 C C . PHE A 1 102 ? -4.019 -3.653 -15.235 1.00 84.25 102 PHE A C 1
ATOM 789 O O . PHE A 1 102 ? -3.602 -3.713 -14.078 1.00 84.25 102 PHE A O 1
ATOM 796 N N . ILE A 1 103 ? -5.197 -3.111 -15.551 1.00 82.56 103 ILE A N 1
ATOM 797 C CA . ILE A 1 103 ? -6.162 -2.648 -14.551 1.00 82.56 103 ILE A CA 1
ATOM 798 C C . ILE A 1 103 ? -7.216 -3.748 -14.374 1.00 82.56 103 ILE A C 1
ATOM 800 O O . ILE A 1 103 ? -8.025 -3.963 -15.282 1.00 82.56 103 ILE A O 1
ATOM 804 N N . PRO A 1 104 ? -7.224 -4.478 -13.244 1.00 70.94 104 PRO A N 1
ATOM 805 C CA . PRO A 1 104 ? -8.221 -5.511 -13.016 1.00 70.94 104 PRO A CA 1
ATOM 806 C C . PRO A 1 104 ? -9.614 -4.891 -12.877 1.00 70.94 104 PRO A C 1
ATOM 808 O O . PRO A 1 104 ? -9.800 -3.879 -12.201 1.00 70.94 104 PRO A O 1
ATOM 811 N N . LYS A 1 105 ? -10.621 -5.541 -13.467 1.00 73.75 105 LYS A N 1
ATOM 812 C CA . LYS A 1 105 ? -12.021 -5.195 -13.213 1.00 73.75 105 LYS A CA 1
ATOM 813 C C . LYS A 1 105 ? -12.375 -5.591 -11.781 1.00 73.75 105 LYS A C 1
ATOM 815 O O . LYS A 1 105 ? -12.285 -6.766 -11.425 1.00 73.75 105 LYS A O 1
ATOM 820 N N . GLN A 1 106 ? -12.790 -4.620 -10.976 1.00 66.88 10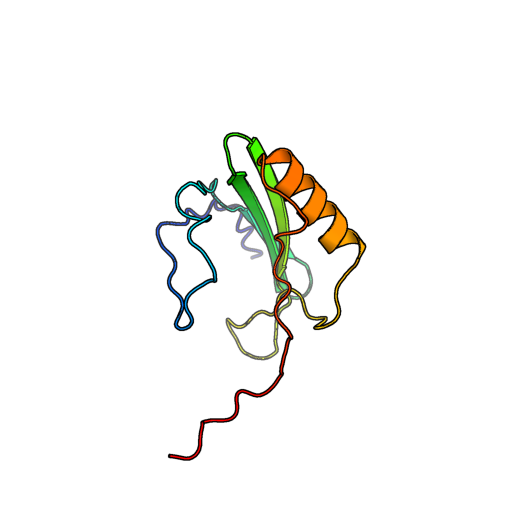6 GLN A N 1
ATOM 821 C CA . GLN A 1 106 ? -13.233 -4.874 -9.608 1.00 66.88 106 GLN A CA 1
ATOM 822 C C . GLN A 1 106 ? -14.659 -5.449 -9.616 1.00 66.88 106 GLN A C 1
ATOM 824 O O . GLN A 1 106 ? -15.511 -5.012 -10.390 1.00 66.88 106 GLN A O 1
ATOM 829 N N . SER A 1 107 ? -14.897 -6.470 -8.792 1.00 66.25 107 SER A N 1
ATOM 830 C CA . SER A 1 107 ? -16.199 -7.122 -8.610 1.00 66.25 107 SER A CA 1
ATOM 831 C C . SER A 1 107 ? -16.403 -7.401 -7.128 1.00 66.25 107 SER A C 1
ATOM 833 O O . SER A 1 107 ? -15.497 -7.920 -6.476 1.00 66.25 107 SER A O 1
ATOM 835 N N . GLU A 1 108 ? -17.591 -7.097 -6.609 1.00 61.59 108 GLU A N 1
ATOM 836 C CA . GLU A 1 108 ? -17.949 -7.373 -5.210 1.00 61.59 108 GLU A CA 1
ATOM 837 C C . GLU A 1 108 ? -18.202 -8.863 -4.947 1.00 61.59 108 GLU A C 1
ATOM 839 O O . GLU A 1 108 ? -18.159 -9.316 -3.806 1.00 61.59 108 GLU A O 1
ATOM 844 N N . THR A 1 109 ? -18.450 -9.645 -6.003 1.00 60.91 109 THR A N 1
ATOM 845 C CA . THR A 1 109 ? -18.709 -11.083 -5.901 1.00 60.91 109 THR A CA 1
ATOM 846 C C . THR A 1 109 ? -17.807 -11.878 -6.837 1.00 60.91 109 THR A C 1
ATOM 848 O O . THR A 1 109 ? -17.436 -11.432 -7.927 1.00 60.91 109 THR A O 1
ATOM 851 N N . CYS A 1 110 ? -17.438 -13.076 -6.392 1.00 53.19 110 CYS A N 1
ATOM 852 C CA . CYS A 1 110 ? -16.706 -14.050 -7.186 1.00 53.19 110 CYS A CA 1
ATOM 853 C C . CYS A 1 110 ? -17.665 -15.227 -7.412 1.00 53.19 110 CYS A C 1
ATOM 855 O O . CYS A 1 110 ? -17.885 -15.989 -6.468 1.00 53.19 110 CYS A O 1
ATOM 857 N N . PRO A 1 111 ? -18.302 -15.365 -8.589 1.00 58.19 111 PRO A N 1
ATOM 858 C CA . PRO A 1 111 ? -19.172 -16.506 -8.828 1.00 58.19 111 PRO A CA 1
ATOM 859 C C . PRO A 1 111 ? -18.324 -17.781 -8.778 1.00 58.19 111 PRO A C 1
ATOM 861 O O . PRO A 1 111 ? -17.349 -17.921 -9.517 1.00 58.19 111 PRO A O 1
ATOM 864 N N . LEU A 1 112 ? -18.672 -18.689 -7.867 1.00 56.97 112 LEU A N 1
ATOM 865 C CA . LEU A 1 112 ? -18.131 -20.043 -7.862 1.00 56.97 112 LEU A CA 1
ATOM 866 C C . LEU A 1 112 ? -18.650 -20.721 -9.133 1.00 56.97 112 LEU A C 1
ATOM 868 O O . LEU A 1 112 ? -19.860 -20.760 -9.350 1.00 56.97 112 LEU A O 1
ATOM 872 N N . GLY A 1 113 ? -17.748 -21.180 -10.002 1.00 48.12 113 GLY A N 1
ATOM 873 C CA . GLY A 1 113 ? -18.142 -21.884 -11.220 1.00 48.12 113 GLY A CA 1
ATOM 874 C C . GLY A 1 113 ? -19.033 -23.076 -10.867 1.00 48.12 113 GLY A C 1
ATOM 875 O O . GLY A 1 113 ? -18.702 -23.844 -9.964 1.00 48.12 113 GLY A O 1
ATOM 876 N N . SER A 1 114 ? -20.179 -23.208 -11.537 1.00 51.38 114 SER A N 1
ATOM 877 C CA . SER A 1 114 ? -20.966 -24.438 -11.464 1.00 51.38 114 SER A CA 1
ATOM 878 C C . SER A 1 114 ? -20.201 -25.527 -12.213 1.00 51.38 114 SER A C 1
ATOM 880 O O . SER A 1 114 ? -19.950 -25.358 -13.409 1.00 51.38 114 SER A O 1
ATOM 882 N N . ASN A 1 115 ? -19.807 -26.586 -11.503 1.00 54.81 115 ASN A N 1
ATOM 883 C CA . ASN A 1 115 ? -19.226 -27.795 -12.096 1.00 54.81 115 ASN A CA 1
ATOM 884 C C . ASN A 1 115 ? -20.176 -28.442 -13.107 1.00 54.81 115 ASN A C 1
ATOM 886 O O . ASN A 1 115 ? -21.396 -28.461 -12.822 1.00 54.81 115 ASN A O 1
#

Nearest PDB structures (foldseek):
  3eyc-assembly3_C  TM=5.229E-01  e=1.133E-07  Homo sapiens
  3eyc-assembly1_A  TM=5.016E-01  e=8.389E-08  Homo sapiens
  8epv-assembly1_A  TM=5.446E-01  e=1.049E-06  Felis catus
  3o22-assembly1_A  TM=5.060E-01  e=9.776E-03  Homo sapiens
  5n48-assembly2_C  TM=4.766E-01  e=1.038E-02  Homo sapiens

Solvent-accessible surface area (backbone atoms only — not comparable to full-atom values): 7502 Å² total; per-residue (Å²): 134,86,82,79,55,82,55,74,42,75,86,85,81,86,88,72,94,65,83,72,85,69,88,69,66,86,65,56,48,69,49,61,27,43,47,38,80,42,86,95,64,20,35,40,41,34,33,36,39,28,42,72,89,42,81,44,83,47,75,48,63,34,40,60,53,93,52,88,97,44,65,46,62,80,86,61,80,65,85,54,65,68,63,49,50,53,48,37,52,49,32,47,70,39,75,42,68,54,90,73,66,81,80,79,86,75,67,98,70,79,85,77,80,83,130